Protein AF-A0A2V1ZRC2-F1 (afdb_monomer_lite)

Organism: Psychrobacter immobilis (NCBI:txid498)

pLDDT: mean 79.38, std 18.86, range [36.12, 95.5]

Radius of gyration: 24.26 Å; chains: 1; bounding box: 68×27×84 Å

Secondary structure (DSSP, 8-state):
---------------------HHHHHHHHH-EEEE-TTSEEEEEETTEEEEEEE-GGG-TT-EEEEEEEEEEE-SSEEEEEEEEEEEES-SSGGG-EEEETTTS-SSSSSSPPEEEEEEE-SSEEEETTEEEEE-

Structure (mmCIF, N/CA/C/O backbone):
data_AF-A0A2V1ZRC2-F1
#
_entry.id   AF-A0A2V1ZRC2-F1
#
loop_
_atom_site.group_PDB
_atom_site.id
_atom_site.type_symbol
_atom_site.label_atom_id
_atom_site.label_alt_id
_atom_site.label_comp_id
_atom_site.label_asym_id
_atom_site.label_entity_id
_atom_site.label_seq_id
_atom_site.pdbx_PDB_ins_code
_atom_site.Cartn_x
_atom_site.Cartn_y
_atom_site.Cartn_z
_atom_site.occupancy
_atom_site.B_iso_or_equiv
_atom_site.auth_seq_id
_atom_site.auth_comp_id
_atom_site.auth_asym_id
_atom_site.auth_atom_id
_atom_site.pdbx_PDB_model_num
ATOM 1 N N . MET A 1 1 ? -48.834 -17.817 65.077 1.00 46.25 1 MET A N 1
ATOM 2 C CA . MET A 1 1 ? -47.801 -16.809 64.755 1.00 46.25 1 MET A CA 1
ATOM 3 C C . MET A 1 1 ? -46.576 -17.528 64.219 1.00 46.25 1 MET A C 1
ATOM 5 O O . MET A 1 1 ? -45.962 -18.254 64.988 1.00 46.25 1 MET A O 1
ATOM 9 N N . ARG A 1 2 ? -46.259 -17.394 62.927 1.00 38.06 2 ARG A N 1
ATOM 10 C CA . ARG A 1 2 ? -44.921 -17.625 62.354 1.00 38.06 2 ARG A CA 1
ATOM 11 C C . ARG A 1 2 ? -44.891 -17.019 60.950 1.00 38.06 2 ARG A C 1
ATOM 13 O O . ARG A 1 2 ? -45.850 -17.151 60.199 1.00 38.06 2 ARG A O 1
ATOM 20 N N . SER A 1 3 ? -43.838 -16.247 60.727 1.00 36.94 3 SER A N 1
ATOM 21 C CA . SER A 1 3 ? -43.720 -15.146 59.778 1.00 36.94 3 SER A CA 1
ATOM 22 C C . SER A 1 3 ? -43.523 -15.571 58.325 1.00 36.94 3 SER A C 1
ATOM 24 O O . SER A 1 3 ? -42.844 -16.553 58.040 1.00 36.94 3 SER A O 1
ATOM 26 N N . TYR A 1 4 ? -44.061 -14.751 57.423 1.00 36.12 4 TYR A N 1
ATOM 27 C CA . TYR A 1 4 ? -43.762 -14.732 55.994 1.00 36.12 4 TYR A CA 1
ATOM 28 C C . TYR A 1 4 ? -42.380 -14.104 55.760 1.00 36.12 4 TYR A C 1
ATOM 30 O O . TYR A 1 4 ? -42.115 -13.013 56.264 1.00 36.12 4 TYR A O 1
ATOM 38 N N . ILE A 1 5 ? -41.516 -14.758 54.980 1.00 44.97 5 ILE A N 1
ATOM 39 C CA . ILE A 1 5 ? -40.319 -14.135 54.401 1.00 44.97 5 ILE A CA 1
ATOM 40 C C . ILE A 1 5 ? -40.609 -13.915 52.916 1.00 44.97 5 ILE A C 1
ATOM 42 O O . ILE A 1 5 ? -40.640 -14.857 52.129 1.00 44.97 5 ILE A O 1
ATOM 46 N N . ASN A 1 6 ? -40.857 -12.654 52.562 1.00 38.50 6 ASN A N 1
ATOM 47 C CA . ASN A 1 6 ? -40.873 -12.167 51.187 1.00 38.50 6 ASN A CA 1
ATOM 48 C C . ASN A 1 6 ? -39.427 -12.089 50.685 1.00 38.50 6 ASN A C 1
ATOM 50 O O . ASN A 1 6 ? -38.660 -11.249 51.154 1.00 38.50 6 ASN A O 1
ATOM 54 N N . ILE A 1 7 ? -39.057 -12.941 49.730 1.00 46.91 7 ILE A N 1
ATOM 55 C CA . ILE A 1 7 ? -37.824 -12.771 48.957 1.00 46.91 7 ILE A CA 1
ATOM 56 C C . ILE A 1 7 ? -38.174 -11.899 47.753 1.00 46.91 7 ILE A C 1
ATOM 58 O O . ILE A 1 7 ? -38.760 -12.356 46.774 1.00 46.91 7 ILE A O 1
ATOM 62 N N . LEU A 1 8 ? -37.830 -10.616 47.863 1.00 38.50 8 LEU A N 1
ATOM 63 C CA . LEU A 1 8 ? -37.812 -9.672 46.753 1.00 38.50 8 LEU A CA 1
ATOM 64 C C . LEU A 1 8 ? -36.679 -10.095 45.801 1.00 38.50 8 LEU A C 1
ATOM 66 O O . LEU A 1 8 ? -35.502 -9.949 46.126 1.00 38.50 8 LEU A O 1
ATOM 70 N N . CYS A 1 9 ? -37.019 -10.645 44.638 1.00 37.22 9 CYS A N 1
ATOM 71 C CA . CYS A 1 9 ? -36.046 -10.900 43.581 1.00 37.22 9 CYS A CA 1
ATOM 72 C C . CYS A 1 9 ? -35.842 -9.589 42.807 1.00 37.22 9 CYS A C 1
ATOM 74 O O . CYS A 1 9 ? -36.642 -9.232 41.946 1.00 37.22 9 CYS A O 1
ATOM 76 N N . ILE A 1 10 ? -34.810 -8.826 43.168 1.00 43.53 10 ILE A N 1
ATOM 77 C CA . ILE A 1 10 ? -34.375 -7.662 42.392 1.00 43.53 10 ILE A CA 1
ATOM 78 C C . ILE A 1 10 ? -33.567 -8.207 41.215 1.00 43.53 10 ILE A C 1
ATOM 80 O O . ILE A 1 10 ? -32.386 -8.526 41.345 1.00 43.53 10 ILE A O 1
ATOM 84 N N . SER A 1 11 ? -34.221 -8.360 40.067 1.00 43.06 11 SER A N 1
ATOM 85 C CA . SER A 1 11 ? -33.549 -8.657 38.805 1.00 43.06 11 SER A CA 1
ATOM 86 C C . SER A 1 11 ? -32.749 -7.427 38.378 1.00 43.06 11 SER A C 1
ATOM 88 O O . SER A 1 11 ? -33.284 -6.489 37.790 1.00 43.06 11 SER A O 1
ATOM 90 N N . ALA A 1 12 ? -31.458 -7.417 38.706 1.00 45.25 12 ALA A N 1
ATOM 91 C CA . ALA A 1 12 ? -30.505 -6.493 38.115 1.00 45.25 12 ALA A CA 1
ATOM 92 C C . ALA A 1 12 ? -30.404 -6.811 36.617 1.00 45.25 12 ALA A C 1
ATOM 94 O O . ALA A 1 12 ? -29.840 -7.831 36.219 1.00 45.25 12 ALA A O 1
ATOM 95 N N . VAL A 1 13 ? -30.991 -5.951 35.786 1.00 48.03 13 VAL A N 1
ATOM 96 C CA . VAL A 1 13 ? -30.768 -5.956 34.341 1.00 48.03 13 VAL A CA 1
ATOM 97 C C . VAL A 1 13 ? -29.321 -5.524 34.127 1.00 48.03 13 VAL A C 1
ATOM 99 O O . VAL A 1 13 ? -28.994 -4.340 34.158 1.00 48.03 13 VAL A O 1
ATOM 102 N N . ALA A 1 14 ? -28.430 -6.502 33.982 1.00 45.03 14 ALA A N 1
ATOM 103 C CA . ALA A 1 14 ? -27.079 -6.264 33.515 1.00 45.03 14 ALA A CA 1
ATOM 104 C C . ALA A 1 14 ? -27.168 -5.890 32.032 1.00 45.03 14 ALA A C 1
ATOM 106 O O . ALA A 1 14 ? -27.265 -6.755 31.163 1.00 45.03 14 ALA A O 1
ATOM 107 N N . THR A 1 15 ? -27.174 -4.592 31.738 1.00 46.88 15 THR A N 1
ATOM 108 C CA . THR A 1 15 ? -26.933 -4.093 30.385 1.00 46.88 15 THR A CA 1
ATOM 109 C C . THR A 1 15 ? -25.488 -4.433 30.031 1.00 46.88 15 THR A C 1
ATOM 111 O O . THR A 1 15 ? -24.556 -3.713 30.385 1.00 46.88 15 THR A O 1
ATOM 114 N N . ILE A 1 16 ? -25.294 -5.584 29.389 1.00 47.94 16 ILE A N 1
ATOM 115 C CA . ILE A 1 16 ? -24.018 -5.976 28.798 1.00 47.94 16 ILE A CA 1
ATOM 116 C C . ILE A 1 16 ? -23.792 -5.034 27.615 1.00 47.94 16 ILE A C 1
ATOM 118 O O . ILE A 1 16 ? -24.357 -5.216 26.538 1.00 47.94 16 ILE A O 1
ATOM 122 N N . PHE A 1 17 ? -22.986 -3.995 27.823 1.00 39.75 17 PHE A N 1
ATOM 123 C CA . PHE A 1 17 ? -22.374 -3.266 26.722 1.00 39.75 17 PHE A CA 1
ATOM 124 C C . PHE A 1 17 ? -21.360 -4.210 26.077 1.00 39.75 17 PHE A C 1
ATOM 126 O O . PHE A 1 17 ? -20.234 -4.353 26.550 1.00 39.75 17 PHE A O 1
ATOM 133 N N . PHE A 1 18 ? -21.768 -4.885 25.004 1.00 41.88 18 PHE A N 1
ATOM 134 C CA . PHE A 1 18 ? -20.814 -5.454 24.068 1.00 41.88 18 PHE A CA 1
ATOM 135 C C . PHE A 1 18 ? -20.062 -4.270 23.463 1.00 41.88 18 PHE A C 1
ATOM 137 O O . PHE A 1 18 ? -20.574 -3.576 22.587 1.00 41.88 18 PHE A O 1
ATOM 144 N N . VAL A 1 19 ? -18.848 -4.008 23.950 1.00 39.94 19 VAL A N 1
ATOM 145 C CA . VAL A 1 19 ? -17.849 -3.281 23.165 1.00 39.94 19 VAL A CA 1
ATOM 146 C C . VAL A 1 19 ? -17.494 -4.236 22.034 1.00 39.94 19 VAL A C 1
ATOM 148 O O . VAL A 1 19 ? -16.546 -5.012 22.123 1.00 39.94 19 VAL A O 1
ATOM 151 N N . GLN A 1 20 ? -18.366 -4.277 21.027 1.00 41.06 20 GLN A N 1
ATOM 152 C CA . GLN A 1 20 ? -18.140 -5.018 19.806 1.00 41.06 20 GLN A CA 1
ATOM 153 C C . GLN A 1 20 ? -16.820 -4.497 19.258 1.00 41.06 20 GLN A C 1
ATOM 155 O O . GLN A 1 20 ? -16.632 -3.296 19.055 1.00 41.06 20 GLN A O 1
ATOM 160 N N . SER A 1 21 ? -15.859 -5.403 19.171 1.00 44.31 21 SER A N 1
ATOM 161 C CA . SER A 1 21 ? -14.506 -5.160 18.713 1.00 44.31 21 SER A CA 1
ATOM 162 C C . SER A 1 21 ? -14.541 -4.653 17.273 1.00 44.31 21 SER A C 1
ATOM 164 O O . SER A 1 21 ? -14.377 -5.440 16.348 1.00 44.31 21 SER A O 1
ATOM 166 N N . ALA A 1 22 ? -14.730 -3.344 17.087 1.00 50.00 22 ALA A N 1
ATOM 167 C CA . ALA A 1 22 ? -14.728 -2.680 15.781 1.00 50.00 22 ALA A CA 1
ATOM 168 C C . ALA A 1 22 ? -13.465 -3.020 14.963 1.00 50.00 22 ALA A C 1
ATOM 170 O O . ALA A 1 22 ? -13.520 -3.111 13.741 1.00 50.00 22 ALA A O 1
ATOM 171 N N . ASN A 1 23 ? -12.358 -3.322 15.657 1.00 50.91 23 ASN A N 1
ATOM 172 C CA . ASN A 1 23 ? -11.119 -3.813 15.057 1.00 50.91 23 ASN A CA 1
ATOM 173 C C . ASN A 1 23 ? -11.253 -5.179 14.352 1.00 50.91 23 ASN A C 1
ATOM 175 O O . ASN A 1 23 ? -10.552 -5.412 13.381 1.00 50.91 23 ASN A O 1
ATOM 179 N N . ALA A 1 24 ? -12.079 -6.118 14.826 1.00 56.19 24 ALA A N 1
ATOM 180 C CA . ALA A 1 24 ? -12.174 -7.450 14.210 1.00 56.19 24 ALA A CA 1
ATOM 181 C C . ALA A 1 24 ? -13.044 -7.433 12.942 1.00 56.19 24 ALA A C 1
ATOM 183 O O . ALA A 1 24 ? -12.692 -8.058 11.939 1.00 56.19 24 ALA A O 1
ATOM 184 N N . ASP A 1 25 ? -14.132 -6.659 12.971 1.00 70.19 25 ASP A N 1
ATOM 185 C CA . ASP A 1 25 ? -15.071 -6.551 11.854 1.00 70.19 25 ASP A CA 1
ATOM 186 C C . ASP A 1 25 ? -14.424 -5.819 10.659 1.00 70.19 25 ASP A C 1
ATOM 188 O O . ASP A 1 25 ? -14.569 -6.262 9.518 1.00 70.19 25 ASP A O 1
ATOM 192 N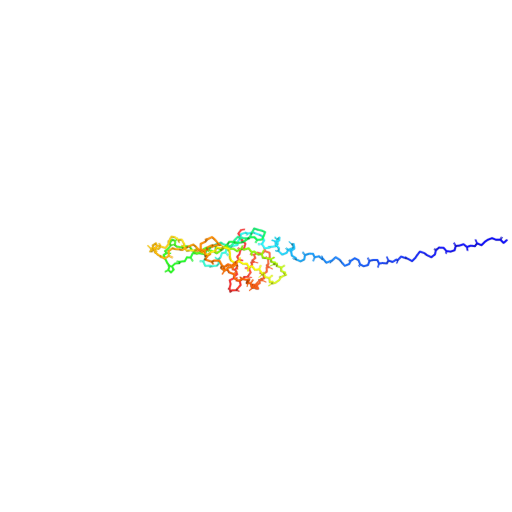 N . CYS A 1 26 ? -13.610 -4.778 10.891 1.00 79.75 26 CYS A N 1
ATOM 193 C CA . CYS A 1 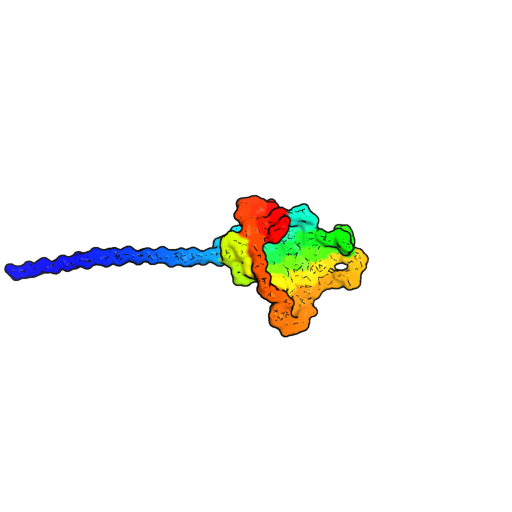26 ? -12.950 -4.046 9.802 1.00 79.75 26 CYS A CA 1
ATOM 194 C C . CYS A 1 26 ? -11.959 -4.912 9.006 1.00 79.75 26 CYS A C 1
ATOM 196 O O . CYS A 1 26 ? -12.009 -4.908 7.776 1.00 79.75 26 CYS A O 1
ATOM 198 N N . PHE A 1 27 ? -11.115 -5.722 9.661 1.00 82.62 27 PHE A N 1
ATOM 199 C CA . PHE A 1 27 ? -10.184 -6.609 8.949 1.00 82.62 27 PHE A CA 1
ATOM 200 C C . PHE A 1 27 ? -10.907 -7.645 8.094 1.00 82.62 27 PHE A C 1
ATOM 202 O O . PHE A 1 27 ? -10.472 -7.929 6.977 1.00 82.62 27 PHE A O 1
ATOM 209 N N . SER A 1 28 ? -12.013 -8.197 8.598 1.00 82.88 28 SER A N 1
ATOM 210 C CA . SER A 1 28 ? -12.808 -9.171 7.848 1.00 82.88 28 SER A CA 1
ATOM 211 C C . SER A 1 28 ? -13.429 -8.559 6.589 1.00 82.88 28 SER A C 1
ATOM 213 O O . SER A 1 28 ? -13.389 -9.179 5.530 1.00 82.88 28 SER A O 1
ATOM 215 N N . ASN A 1 29 ? -13.897 -7.311 6.678 1.00 82.50 29 ASN A N 1
ATOM 216 C CA . ASN A 1 29 ? -14.502 -6.592 5.561 1.00 82.50 29 ASN A CA 1
ATOM 217 C C . ASN A 1 29 ? -13.464 -6.181 4.507 1.00 82.50 29 ASN A C 1
ATOM 219 O O . ASN A 1 29 ? -13.726 -6.281 3.312 1.00 82.50 29 ASN A O 1
ATOM 223 N N . LEU A 1 30 ? -12.278 -5.745 4.942 1.00 86.12 30 LEU A N 1
ATOM 224 C CA . LEU A 1 30 ? -11.189 -5.322 4.056 1.00 86.12 30 LEU A CA 1
ATOM 225 C C . LEU A 1 30 ? -10.544 -6.489 3.299 1.00 86.12 30 LEU A C 1
ATOM 227 O O . LEU A 1 30 ? -10.036 -6.293 2.194 1.00 86.12 30 LEU A O 1
ATOM 231 N N . SER A 1 31 ? -10.536 -7.679 3.905 1.00 88.94 31 SER A N 1
ATOM 232 C CA . SER A 1 31 ? -9.839 -8.854 3.382 1.00 88.94 31 SER A CA 1
ATOM 233 C C . SER A 1 31 ? -10.326 -9.231 1.981 1.00 88.94 31 SER A C 1
ATOM 235 O O . SER A 1 31 ? -11.524 -9.335 1.718 1.00 88.94 31 SER A O 1
ATOM 237 N N . GLY A 1 32 ? -9.380 -9.467 1.074 1.00 90.94 32 GLY A N 1
ATOM 238 C CA . GLY A 1 32 ? -9.665 -9.785 -0.321 1.00 90.94 32 GLY A CA 1
ATOM 239 C C . GLY A 1 32 ? -8.674 -9.159 -1.295 1.00 90.94 32 GLY A C 1
ATOM 240 O O . GLY A 1 32 ? -7.711 -8.500 -0.901 1.00 90.94 32 GLY A O 1
ATOM 241 N N . SER A 1 33 ? -8.921 -9.391 -2.583 1.00 92.94 33 SER A N 1
ATOM 242 C CA . SER A 1 33 ? -8.186 -8.760 -3.679 1.00 92.94 33 SER A CA 1
ATOM 243 C C . SER A 1 33 ? -9.077 -7.740 -4.376 1.00 92.94 33 SER A C 1
ATOM 245 O O . SER A 1 33 ? -10.251 -7.998 -4.642 1.00 92.94 33 SER A O 1
ATOM 247 N N . TRP A 1 34 ? -8.503 -6.579 -4.661 1.00 93.44 34 TRP A N 1
ATOM 248 C CA . TRP A 1 34 ? -9.175 -5.429 -5.236 1.00 93.44 34 TRP A CA 1
ATOM 249 C C . TRP A 1 34 ? -8.365 -4.923 -6.431 1.00 93.44 34 TRP A C 1
ATOM 251 O O . TRP A 1 34 ? -7.151 -4.739 -6.348 1.00 93.44 34 TRP A O 1
ATOM 261 N N . GLU A 1 35 ? -9.012 -4.701 -7.562 1.00 93.94 35 GLU A N 1
ATOM 262 C CA . GLU A 1 35 ? -8.387 -4.211 -8.781 1.00 93.94 35 GLU A CA 1
ATOM 263 C C . GLU A 1 35 ? -8.146 -2.700 -8.705 1.00 93.94 35 GLU A C 1
ATOM 265 O O . GLU A 1 35 ? -9.021 -1.928 -8.307 1.00 93.94 35 GLU A O 1
ATOM 270 N N . HIS A 1 36 ? -6.938 -2.264 -9.076 1.00 88.44 36 HIS A N 1
ATOM 271 C CA . HIS A 1 36 ? -6.590 -0.845 -9.108 1.00 88.44 36 HIS A CA 1
ATOM 272 C C . HIS A 1 36 ? -7.104 -0.200 -10.408 1.00 88.44 36 HIS A C 1
ATOM 274 O O . HIS A 1 36 ? -6.800 -0.711 -11.485 1.00 88.44 36 HIS A O 1
ATOM 280 N N . PRO A 1 37 ? -7.758 0.981 -10.368 1.00 84.62 37 PRO A N 1
ATOM 281 C CA . PRO A 1 37 ? -8.317 1.631 -11.565 1.00 84.62 37 PRO A CA 1
ATOM 282 C C . PRO A 1 37 ? -7.306 2.031 -12.655 1.00 84.62 37 PRO A C 1
ATOM 284 O O . PRO A 1 37 ? -7.712 2.366 -13.761 1.00 84.62 37 PRO A O 1
ATOM 287 N N . ILE A 1 38 ? -6.001 2.024 -12.360 1.00 83.94 38 ILE A N 1
ATOM 288 C CA . ILE A 1 38 ? -4.924 2.325 -13.323 1.00 83.94 38 ILE A CA 1
ATOM 289 C C . ILE A 1 38 ? -4.063 1.085 -13.610 1.00 83.94 38 ILE A C 1
ATOM 291 O O . ILE A 1 38 ? -2.917 1.192 -14.038 1.00 83.94 38 ILE A O 1
ATOM 295 N N . GLY A 1 39 ? -4.616 -0.102 -13.357 1.00 82.62 39 GLY A N 1
ATOM 296 C CA . GLY A 1 39 ? -3.933 -1.377 -13.515 1.00 82.62 39 GLY A CA 1
ATOM 297 C C . GLY A 1 39 ? -3.117 -1.769 -12.286 1.00 82.62 39 GLY A C 1
ATOM 298 O O . GLY A 1 39 ? -2.394 -0.966 -11.690 1.00 82.62 39 GLY A O 1
ATOM 299 N N . GLY A 1 40 ? -3.232 -3.042 -11.916 1.00 86.62 40 GLY A N 1
ATOM 300 C CA . GLY A 1 40 ? -2.602 -3.605 -10.729 1.00 86.62 40 GLY A CA 1
ATOM 301 C C . GLY A 1 40 ? -3.617 -4.151 -9.729 1.00 86.62 40 GLY A C 1
ATOM 302 O O . GLY A 1 40 ? -4.805 -4.283 -10.023 1.00 86.62 40 GLY A O 1
ATOM 303 N N . THR A 1 41 ? -3.139 -4.493 -8.538 1.00 92.31 41 THR A N 1
ATOM 304 C CA . THR A 1 41 ? -3.940 -5.188 -7.526 1.00 92.31 41 THR A CA 1
ATOM 305 C C . THR A 1 41 ? -3.570 -4.714 -6.133 1.00 92.31 41 THR A C 1
ATOM 307 O O . THR A 1 41 ? -2.393 -4.565 -5.798 1.00 92.31 41 THR A O 1
ATOM 310 N N . TRP A 1 42 ? -4.589 -4.517 -5.310 1.00 91.75 42 TRP A N 1
ATOM 311 C CA . TRP A 1 42 ? -4.489 -4.339 -3.877 1.00 91.75 42 TRP A CA 1
ATOM 312 C C . TRP A 1 42 ? -5.004 -5.596 -3.187 1.00 91.75 42 TRP A C 1
ATOM 314 O O . TRP A 1 42 ? -6.154 -5.975 -3.355 1.00 91.75 42 TRP A O 1
ATOM 324 N N . ILE A 1 43 ? -4.160 -6.246 -2.400 1.00 93.50 43 ILE A N 1
ATOM 325 C CA . ILE A 1 43 ? -4.514 -7.425 -1.617 1.00 93.50 43 ILE A CA 1
ATOM 326 C C . ILE A 1 43 ? -4.478 -7.057 -0.136 1.00 93.50 43 ILE A C 1
ATOM 328 O O . ILE A 1 43 ? -3.461 -6.549 0.339 1.00 93.50 43 ILE A O 1
ATOM 332 N N . PHE A 1 44 ? -5.566 -7.323 0.581 1.00 91.19 44 PHE A N 1
ATOM 333 C CA . PHE A 1 44 ? -5.638 -7.306 2.040 1.00 91.19 44 PHE A CA 1
ATOM 334 C C . PHE A 1 44 ? -5.739 -8.743 2.554 1.00 91.19 44 PHE A C 1
ATOM 336 O O . PHE A 1 44 ? -6.637 -9.489 2.167 1.00 91.19 44 PHE A O 1
ATOM 343 N N . ASP A 1 45 ? -4.830 -9.105 3.450 1.00 89.81 45 ASP A N 1
ATOM 344 C CA . ASP A 1 45 ? -4.800 -10.378 4.162 1.00 89.81 45 ASP A CA 1
ATOM 345 C C . ASP A 1 45 ? -4.631 -10.087 5.656 1.00 89.81 45 ASP A C 1
ATOM 347 O O . ASP A 1 45 ? -3.520 -9.867 6.157 1.00 89.81 45 ASP A O 1
ATOM 351 N N . SER A 1 46 ? -5.759 -10.021 6.371 1.00 86.25 46 SER A N 1
ATOM 352 C CA . SER A 1 46 ? -5.792 -9.650 7.786 1.00 86.25 46 SER A CA 1
ATOM 353 C C . SER A 1 46 ? -5.081 -8.302 8.026 1.00 86.25 46 SER A C 1
ATOM 355 O O . SER A 1 46 ? -5.440 -7.286 7.436 1.00 86.25 46 SER A O 1
ATOM 357 N N . GLN A 1 47 ? -4.057 -8.274 8.881 1.00 88.19 47 GLN A N 1
ATOM 358 C CA . GLN A 1 47 ? -3.274 -7.080 9.212 1.00 88.19 47 GLN A CA 1
ATOM 359 C C . GLN A 1 47 ? -2.218 -6.712 8.163 1.00 88.19 47 GLN A C 1
ATOM 361 O O . GLN A 1 47 ? -1.454 -5.772 8.372 1.00 88.19 47 GLN A O 1
ATOM 366 N N . LYS A 1 48 ? -2.096 -7.454 7.065 1.00 90.19 48 LYS A N 1
ATOM 367 C CA . LYS A 1 48 ? -1.120 -7.173 6.011 1.00 90.19 48 LYS A CA 1
ATOM 368 C C . LYS A 1 48 ? -1.841 -6.742 4.755 1.00 90.19 48 LYS A C 1
ATOM 370 O O . LYS A 1 48 ? -2.899 -7.265 4.419 1.00 90.19 48 LYS A O 1
ATOM 375 N N . ALA A 1 49 ? -1.230 -5.826 4.026 1.00 90.94 49 ALA A N 1
ATOM 376 C CA . ALA A 1 49 ? -1.703 -5.493 2.704 1.00 90.94 49 ALA A CA 1
ATOM 377 C C . ALA A 1 49 ? -0.571 -5.145 1.753 1.00 90.94 49 ALA A C 1
ATOM 379 O O . ALA A 1 49 ? 0.521 -4.735 2.152 1.00 90.94 49 ALA A O 1
ATOM 380 N N . LYS A 1 50 ? -0.848 -5.371 0.475 1.00 93.50 50 LYS A N 1
ATOM 381 C CA . LYS A 1 50 ? 0.084 -5.204 -0.626 1.00 93.50 50 LYS A CA 1
ATOM 382 C C . LYS A 1 50 ? -0.627 -4.543 -1.786 1.00 93.50 50 LYS A C 1
ATOM 384 O O . LYS A 1 50 ? -1.625 -5.056 -2.277 1.00 93.50 50 LYS A O 1
ATOM 389 N N . VAL A 1 51 ? -0.064 -3.442 -2.251 1.00 92.69 51 VAL A N 1
ATOM 390 C CA . VAL A 1 51 ? -0.483 -2.746 -3.459 1.00 92.69 51 VAL A CA 1
ATOM 391 C C . VAL A 1 51 ? 0.601 -2.938 -4.503 1.00 92.69 51 VAL A C 1
ATOM 393 O O . VAL A 1 51 ? 1.771 -2.647 -4.256 1.00 92.69 51 VAL A O 1
ATOM 396 N N . VAL A 1 52 ? 0.209 -3.434 -5.669 1.00 93.56 52 VAL A N 1
ATOM 397 C CA . VAL A 1 52 ? 1.050 -3.516 -6.860 1.00 93.56 52 VAL A CA 1
ATOM 398 C C . VAL A 1 52 ? 0.394 -2.664 -7.927 1.00 93.56 52 VAL A C 1
ATOM 400 O O . VAL A 1 52 ? -0.745 -2.934 -8.293 1.00 93.56 52 VAL A O 1
ATOM 403 N N . VAL A 1 53 ? 1.101 -1.658 -8.428 1.00 92.69 53 VAL A N 1
ATOM 404 C CA . VAL A 1 53 ? 0.611 -0.759 -9.479 1.00 92.69 53 VAL A CA 1
ATOM 405 C C . VAL A 1 53 ? 1.588 -0.779 -10.642 1.00 92.69 53 VAL A C 1
ATOM 407 O O . VAL A 1 53 ? 2.807 -0.810 -10.437 1.00 92.69 53 VAL A O 1
ATOM 410 N N . ASN A 1 54 ? 1.069 -0.752 -11.864 1.00 91.50 54 ASN A N 1
ATOM 411 C CA . ASN A 1 54 ? 1.909 -0.538 -13.037 1.00 91.50 54 ASN A CA 1
ATOM 412 C C . ASN A 1 54 ? 2.515 0.871 -12.982 1.00 91.50 54 ASN A C 1
ATOM 414 O O . ASN A 1 54 ? 1.871 1.819 -12.533 1.00 91.50 54 ASN A O 1
ATOM 418 N N . SER A 1 55 ? 3.767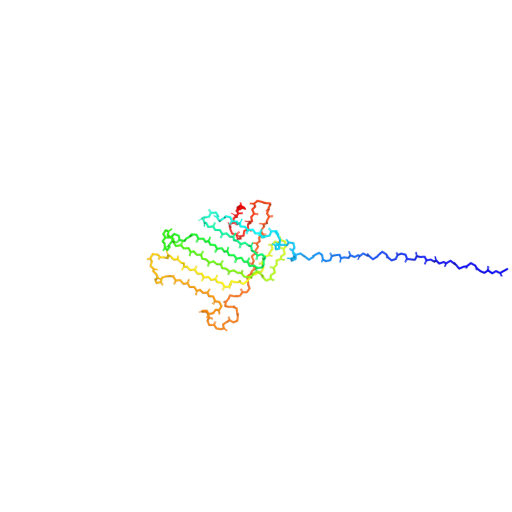 1.017 -13.414 1.00 90.75 55 SER A N 1
ATOM 419 C CA . SER A 1 55 ? 4.488 2.288 -13.335 1.00 90.75 55 SER A CA 1
ATOM 420 C C . SER A 1 55 ? 5.120 2.658 -14.670 1.00 90.75 55 SER A C 1
ATOM 422 O O . SER A 1 55 ? 6.337 2.642 -14.836 1.00 90.75 55 SER A O 1
ATOM 424 N N . GLU A 1 56 ? 4.270 3.024 -15.628 1.00 87.69 56 GLU A N 1
ATOM 425 C CA . GLU A 1 56 ? 4.665 3.309 -17.015 1.00 87.69 56 GLU A CA 1
ATOM 426 C C . GLU A 1 56 ? 5.748 4.394 -17.131 1.00 87.69 56 GLU A C 1
ATOM 428 O O . GLU A 1 56 ? 6.591 4.331 -18.025 1.00 87.69 56 GLU A O 1
ATOM 433 N N . ASN A 1 57 ? 5.809 5.317 -16.163 1.00 90.06 57 ASN A N 1
ATOM 434 C CA . ASN A 1 57 ? 6.854 6.342 -16.050 1.00 90.06 57 ASN A CA 1
ATOM 435 C C . ASN A 1 57 ? 8.285 5.770 -15.989 1.00 90.06 57 ASN A C 1
ATOM 437 O O . ASN A 1 57 ? 9.236 6.475 -16.320 1.00 90.06 57 ASN A O 1
ATOM 441 N N . TYR A 1 58 ? 8.451 4.514 -15.563 1.00 90.69 58 TYR A N 1
ATOM 442 C CA . TYR A 1 58 ? 9.745 3.831 -15.458 1.00 90.69 58 TYR A CA 1
ATOM 443 C C . TYR A 1 58 ? 9.891 2.669 -16.449 1.00 90.69 58 TYR A C 1
ATOM 445 O O . TYR A 1 58 ? 10.904 1.965 -16.425 1.00 90.69 58 TYR A O 1
ATOM 453 N N . GLY A 1 59 ? 8.907 2.470 -17.330 1.00 92.12 59 GLY A N 1
ATOM 454 C CA . GLY A 1 59 ? 8.893 1.413 -18.335 1.00 92.12 59 GLY A CA 1
ATOM 455 C C . GLY A 1 59 ? 7.571 0.649 -18.415 1.00 92.12 59 GLY A C 1
ATOM 456 O O . GLY A 1 59 ? 6.861 0.546 -17.417 1.00 92.12 59 GLY A O 1
ATOM 457 N N . PRO A 1 60 ? 7.265 0.020 -19.565 1.00 89.69 60 PRO A N 1
ATOM 458 C CA . PRO A 1 60 ? 6.012 -0.716 -19.762 1.00 89.69 60 PRO A CA 1
ATOM 459 C C . PRO A 1 60 ? 5.883 -1.974 -18.885 1.00 89.69 60 PRO A C 1
ATOM 461 O O . PRO A 1 60 ? 4.777 -2.447 -18.650 1.00 89.69 60 PRO A O 1
ATOM 464 N N . ALA A 1 61 ? 6.999 -2.525 -18.395 1.00 91.06 61 ALA A N 1
ATOM 465 C CA . ALA A 1 61 ? 7.015 -3.684 -17.497 1.00 91.06 61 ALA A CA 1
ATOM 466 C C . ALA A 1 61 ? 7.226 -3.308 -16.017 1.00 91.06 61 ALA A C 1
ATOM 468 O O . ALA A 1 61 ? 7.239 -4.196 -15.159 1.00 91.06 61 ALA A O 1
ATOM 469 N N . ALA A 1 62 ? 7.418 -2.019 -15.716 1.00 94.31 62 ALA A N 1
ATOM 470 C CA . ALA A 1 62 ? 7.795 -1.566 -14.388 1.00 94.31 62 ALA A CA 1
ATOM 471 C C . ALA A 1 62 ? 6.611 -1.629 -13.417 1.00 94.31 62 ALA A C 1
ATOM 473 O O . ALA A 1 62 ? 5.474 -1.294 -13.764 1.00 94.31 62 ALA A O 1
ATOM 474 N N . LYS A 1 63 ? 6.885 -2.033 -12.175 1.00 94.56 63 LYS A N 1
ATOM 475 C CA . LYS A 1 63 ? 5.873 -2.176 -11.122 1.00 94.56 63 LYS A CA 1
ATOM 476 C C . LYS A 1 63 ? 6.318 -1.476 -9.852 1.00 94.56 63 LYS A C 1
ATOM 478 O O . LYS A 1 63 ? 7.430 -1.700 -9.379 1.00 94.56 63 LYS A O 1
ATOM 483 N N . GLN A 1 64 ? 5.429 -0.672 -9.284 1.00 94.69 64 GLN A N 1
ATOM 484 C CA . GLN A 1 64 ? 5.578 -0.145 -7.934 1.00 94.69 64 GLN A CA 1
ATOM 485 C C . GLN A 1 64 ? 4.866 -1.069 -6.958 1.00 94.69 64 GLN A C 1
ATOM 487 O O . GLN A 1 64 ? 3.6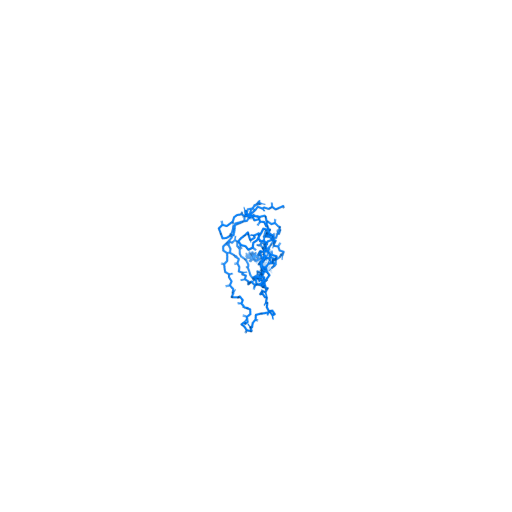91 -1.391 -7.135 1.00 94.69 64 GLN A O 1
ATOM 492 N N . ILE A 1 65 ? 5.587 -1.494 -5.928 1.00 94.31 65 ILE A N 1
ATOM 493 C CA . ILE A 1 65 ? 5.082 -2.375 -4.882 1.00 94.31 65 ILE A CA 1
ATOM 494 C C . ILE A 1 65 ? 5.149 -1.622 -3.562 1.00 94.31 65 ILE A C 1
ATOM 496 O O . ILE A 1 65 ? 6.210 -1.142 -3.170 1.00 94.31 65 ILE A O 1
ATOM 500 N N . THR A 1 66 ? 4.023 -1.545 -2.865 1.00 93.06 66 THR A N 1
ATOM 501 C CA . THR A 1 66 ? 3.941 -1.008 -1.505 1.00 93.06 66 THR A CA 1
ATOM 502 C C . THR A 1 66 ? 3.294 -2.056 -0.616 1.00 93.06 66 THR A C 1
ATOM 504 O O . THR A 1 66 ? 2.154 -2.446 -0.849 1.00 93.06 66 THR A O 1
ATOM 507 N N . GLU A 1 67 ? 4.016 -2.529 0.393 1.00 92.44 67 GLU A N 1
ATOM 508 C CA . GLU A 1 67 ? 3.495 -3.451 1.403 1.00 92.44 67 GLU A CA 1
ATOM 509 C C . GLU A 1 67 ? 3.408 -2.723 2.738 1.00 92.44 67 GLU A C 1
ATOM 511 O O . GLU A 1 67 ? 4.281 -1.923 3.088 1.00 92.44 67 GLU A O 1
ATOM 516 N N . PHE A 1 68 ? 2.348 -2.990 3.488 1.00 90.44 68 PHE A N 1
ATOM 517 C CA . PHE A 1 68 ? 2.101 -2.370 4.777 1.00 90.44 68 PHE A CA 1
ATOM 518 C C . PHE A 1 68 ? 1.511 -3.346 5.778 1.00 90.44 68 PHE A C 1
ATOM 520 O O . PHE A 1 68 ? 0.830 -4.317 5.441 1.00 90.44 68 PHE A O 1
ATOM 527 N N . LYS A 1 69 ? 1.770 -3.029 7.044 1.00 90.44 69 LYS A N 1
ATOM 528 C CA . LYS A 1 69 ? 1.149 -3.639 8.206 1.00 90.44 69 LYS A CA 1
ATOM 529 C C . LYS A 1 69 ? 0.122 -2.667 8.767 1.00 90.44 69 LYS A C 1
ATOM 531 O O . LYS A 1 69 ? 0.482 -1.597 9.252 1.00 90.44 69 LYS A O 1
ATOM 536 N N . VAL A 1 70 ? -1.139 -3.058 8.715 1.00 89.19 70 VAL A N 1
ATOM 537 C CA . VAL A 1 70 ? -2.246 -2.362 9.361 1.00 89.19 70 VAL A CA 1
ATOM 538 C C . VAL A 1 70 ? -2.131 -2.574 10.871 1.00 89.19 70 VAL A C 1
ATOM 540 O O . VAL A 1 70 ? -2.115 -3.707 11.353 1.00 89.19 70 VAL A O 1
ATOM 543 N N . THR A 1 71 ? -1.984 -1.485 11.617 1.00 89.12 71 THR A N 1
ATOM 544 C CA . THR A 1 71 ? -1.819 -1.488 13.076 1.00 89.12 71 THR A CA 1
ATOM 545 C C . THR A 1 71 ? -3.164 -1.428 13.794 1.00 89.12 71 THR A C 1
ATOM 547 O O . THR A 1 71 ? -3.324 -2.071 14.831 1.00 89.12 71 THR A O 1
ATOM 550 N N . SER A 1 72 ? -4.144 -0.726 13.225 1.00 88.62 72 SER A N 1
ATOM 551 C CA . SER A 1 72 ? -5.549 -0.750 13.645 1.00 88.62 72 SER A CA 1
ATOM 552 C C . SER A 1 72 ? -6.469 -0.310 12.505 1.00 88.62 72 SER A C 1
ATOM 554 O O . SER A 1 72 ? -6.029 0.348 11.559 1.00 88.62 72 SER A O 1
ATOM 556 N N . CYS A 1 73 ? -7.751 -0.656 12.591 1.00 87.31 73 CYS A N 1
ATOM 557 C CA . CYS A 1 73 ? -8.785 -0.067 11.748 1.00 87.31 73 CYS A CA 1
ATOM 558 C C . CYS A 1 73 ? -10.078 0.138 12.540 1.00 87.31 73 CYS A C 1
ATOM 560 O O . CYS A 1 73 ? -10.371 -0.584 13.495 1.00 87.31 73 CYS A O 1
ATOM 562 N N . ASP A 1 74 ? -10.834 1.153 12.149 1.00 86.88 74 ASP A N 1
ATOM 563 C CA . ASP A 1 74 ? -12.224 1.343 12.550 1.00 86.88 74 ASP A CA 1
ATOM 564 C C . ASP A 1 74 ? -13.121 1.318 11.301 1.00 86.88 74 ASP A C 1
ATOM 566 O O . ASP A 1 74 ? -12.726 0.766 10.282 1.00 86.88 74 ASP A O 1
ATOM 570 N N . ASN A 1 75 ? -14.334 1.869 11.364 1.00 80.69 75 ASN A N 1
ATOM 571 C CA . ASN A 1 75 ? -15.289 1.799 10.255 1.00 80.69 75 ASN A CA 1
ATOM 572 C C . ASN A 1 75 ? -14.936 2.677 9.041 1.00 80.69 75 ASN A C 1
ATOM 574 O O . ASN A 1 75 ? -15.521 2.478 7.978 1.00 80.69 75 ASN A O 1
ATOM 578 N N . ASN A 1 76 ? -14.062 3.676 9.181 1.00 86.06 76 ASN A N 1
ATOM 579 C CA . ASN A 1 76 ? -13.766 4.637 8.112 1.00 86.06 76 ASN A CA 1
ATOM 580 C C . ASN A 1 76 ? -12.295 5.074 8.046 1.00 86.06 76 ASN A C 1
ATOM 582 O O . ASN A 1 76 ? -11.926 5.891 7.196 1.00 86.06 76 ASN A O 1
ATOM 586 N N . GLN A 1 77 ? -11.446 4.547 8.921 1.00 89.94 77 GLN A N 1
ATOM 587 C CA . GLN A 1 77 ? -10.052 4.920 9.034 1.00 89.94 77 GLN A CA 1
ATOM 588 C C . GLN A 1 77 ? -9.166 3.701 9.290 1.00 89.94 77 GLN A C 1
ATOM 590 O O . GLN A 1 77 ? -9.454 2.823 10.103 1.00 89.94 77 GLN A O 1
ATOM 595 N N . LEU A 1 78 ? -8.046 3.667 8.574 1.00 90.69 78 LEU A N 1
ATOM 596 C CA . LEU A 1 78 ? -7.035 2.627 8.653 1.00 90.69 78 LEU A CA 1
ATOM 597 C C . LEU A 1 78 ? -5.715 3.240 9.126 1.00 90.69 78 LEU A C 1
ATOM 599 O O . LEU A 1 78 ? -5.216 4.191 8.522 1.00 90.69 78 LEU A O 1
ATOM 603 N N . ASN A 1 79 ? -5.146 2.685 10.195 1.00 91.94 79 ASN A N 1
ATOM 604 C CA . ASN A 1 79 ? -3.801 3.003 10.662 1.00 91.94 79 ASN A CA 1
ATOM 605 C C . ASN A 1 79 ? -2.828 1.938 10.178 1.00 91.94 79 ASN A C 1
ATOM 607 O O . ASN A 1 79 ? -3.078 0.745 10.345 1.00 91.94 79 ASN A O 1
ATOM 611 N N . TYR A 1 80 ? -1.711 2.342 9.584 1.00 90.94 80 TYR A N 1
ATOM 612 C CA . TYR A 1 80 ? -0.730 1.394 9.067 1.00 90.94 80 TYR A CA 1
ATOM 613 C C . TYR A 1 80 ? 0.688 1.946 9.046 1.00 90.94 80 TYR A C 1
ATOM 615 O O . TYR A 1 80 ? 0.916 3.154 9.042 1.00 90.94 80 TYR A O 1
ATOM 623 N N . LYS A 1 81 ? 1.644 1.024 8.940 1.00 90.56 81 LYS A N 1
ATOM 624 C CA . LYS A 1 81 ? 3.045 1.303 8.624 1.00 90.56 81 LYS A CA 1
ATOM 625 C C . LYS A 1 81 ? 3.408 0.662 7.298 1.00 90.56 81 LYS A C 1
ATOM 627 O O . LYS A 1 81 ? 3.025 -0.477 7.040 1.00 90.56 81 LYS A O 1
ATOM 632 N N . ILE A 1 82 ? 4.173 1.364 6.474 1.00 90.62 82 ILE A N 1
ATOM 633 C CA . ILE A 1 82 ? 4.773 0.812 5.262 1.00 90.62 82 ILE A CA 1
ATOM 634 C C . ILE A 1 82 ? 5.948 -0.070 5.681 1.00 90.62 82 ILE A C 1
ATOM 636 O O . ILE A 1 82 ? 6.908 0.385 6.296 1.00 90.62 82 ILE A O 1
ATOM 640 N N . THR A 1 83 ? 5.865 -1.351 5.348 1.00 89.75 83 THR A N 1
ATOM 641 C CA . THR A 1 83 ? 6.903 -2.342 5.649 1.00 89.75 83 THR A CA 1
ATOM 642 C C . THR A 1 83 ? 7.842 -2.549 4.471 1.00 89.75 83 THR A C 1
ATOM 644 O O . THR A 1 83 ? 9.001 -2.904 4.683 1.00 89.75 83 THR A O 1
ATOM 647 N N . ARG A 1 84 ? 7.367 -2.294 3.243 1.00 90.88 84 ARG A N 1
ATOM 648 C CA . ARG A 1 84 ? 8.172 -2.346 2.020 1.00 90.88 84 ARG A CA 1
ATOM 649 C C . ARG A 1 84 ? 7.702 -1.323 0.990 1.00 90.88 84 ARG A C 1
ATOM 651 O O . ARG A 1 84 ? 6.503 -1.170 0.773 1.00 90.88 84 ARG A O 1
ATOM 658 N N . ALA A 1 85 ? 8.642 -0.681 0.310 1.00 91.88 85 ALA A N 1
ATOM 659 C CA . ALA A 1 85 ? 8.402 0.084 -0.906 1.00 91.88 85 ALA A CA 1
ATOM 660 C C . ALA A 1 85 ? 9.462 -0.281 -1.948 1.00 91.88 85 ALA A C 1
ATOM 662 O O . ALA A 1 85 ? 10.655 -0.082 -1.714 1.00 91.88 85 ALA A O 1
ATOM 663 N N . ALA A 1 86 ? 9.031 -0.785 -3.100 1.00 93.75 86 ALA A N 1
ATOM 664 C CA . ALA A 1 86 ? 9.921 -1.220 -4.166 1.00 93.75 86 ALA A CA 1
ATOM 665 C C . ALA A 1 86 ? 9.468 -0.720 -5.544 1.00 93.75 86 ALA A C 1
ATOM 667 O O . ALA A 1 86 ? 8.276 -0.520 -5.790 1.00 93.75 86 ALA A O 1
ATOM 668 N N . LEU A 1 87 ? 10.434 -0.539 -6.441 1.00 95.50 87 LEU A N 1
ATOM 669 C CA . LEU A 1 87 ? 10.225 -0.367 -7.877 1.00 95.50 87 LEU A CA 1
ATOM 670 C C . LEU A 1 87 ? 10.993 -1.479 -8.577 1.00 95.50 87 LEU A C 1
ATOM 672 O O . LEU A 1 87 ? 12.210 -1.544 -8.442 1.00 95.50 87 LEU A O 1
ATOM 676 N N . GLU A 1 88 ? 10.288 -2.333 -9.310 1.00 94.81 88 GLU A N 1
ATOM 677 C CA . GLU A 1 88 ? 10.847 -3.494 -10.005 1.00 94.81 88 GLU A CA 1
ATOM 678 C C . GLU A 1 88 ? 10.689 -3.342 -11.525 1.00 94.81 88 GLU A C 1
ATOM 680 O O . GLU A 1 88 ? 9.767 -2.673 -11.996 1.00 94.81 88 GLU A O 1
ATOM 685 N N . ASN A 1 89 ? 11.568 -3.994 -12.298 1.00 93.38 89 ASN A N 1
ATOM 686 C CA . ASN A 1 89 ? 11.518 -4.071 -13.769 1.00 93.38 89 ASN A CA 1
ATOM 687 C C . ASN A 1 89 ? 11.502 -2.712 -14.498 1.00 93.38 89 ASN A C 1
ATOM 689 O O . ASN A 1 89 ? 10.911 -2.580 -15.572 1.00 93.38 89 ASN A O 1
ATOM 693 N N . ALA A 1 90 ? 12.154 -1.697 -13.926 1.00 94.44 90 ALA A N 1
ATOM 694 C CA . ALA A 1 90 ? 12.380 -0.434 -14.617 1.00 94.44 90 ALA A CA 1
ATOM 695 C C . ALA A 1 90 ? 13.288 -0.634 -15.847 1.00 94.44 90 ALA A C 1
ATOM 697 O O . ALA A 1 90 ? 14.203 -1.458 -15.822 1.00 94.44 90 ALA A O 1
ATOM 698 N N . VAL A 1 91 ? 13.081 0.160 -16.904 1.00 95.00 91 VAL A N 1
ATOM 699 C CA . VAL A 1 91 ? 13.908 0.131 -18.131 1.00 95.00 91 VAL A CA 1
ATOM 700 C C . VAL A 1 91 ? 15.381 0.368 -17.813 1.00 95.00 91 VAL A C 1
ATOM 702 O O . VAL A 1 91 ? 16.250 -0.276 -18.394 1.00 95.00 91 VAL A O 1
ATOM 705 N N . ASN A 1 92 ? 15.659 1.282 -16.881 1.00 93.25 92 ASN A N 1
ATOM 706 C CA . ASN A 1 92 ? 16.988 1.459 -16.322 1.00 93.25 92 ASN A CA 1
ATOM 707 C C . ASN A 1 92 ? 17.053 0.789 -14.936 1.00 93.25 92 ASN A C 1
ATOM 709 O O . ASN A 1 92 ? 16.446 1.302 -13.987 1.00 93.25 92 ASN A O 1
ATOM 713 N N . PRO A 1 93 ? 17.817 -0.309 -14.783 1.00 89.81 93 PRO A N 1
ATOM 714 C CA . PRO A 1 93 ? 17.951 -1.015 -13.514 1.00 89.81 93 PRO A CA 1
ATOM 715 C C . PRO A 1 93 ? 18.474 -0.143 -12.371 1.00 89.81 93 PRO A C 1
ATOM 717 O O . PRO A 1 93 ? 18.158 -0.428 -11.222 1.00 89.81 93 PRO A O 1
ATOM 720 N N . SER A 1 94 ? 19.202 0.947 -12.651 1.00 91.38 94 SER A N 1
ATOM 721 C CA . SER A 1 94 ? 19.685 1.860 -11.605 1.00 91.38 94 SER A CA 1
ATOM 722 C C . SER A 1 94 ? 18.563 2.587 -10.856 1.00 91.38 94 SER A C 1
ATOM 724 O O . SER A 1 94 ? 18.822 3.177 -9.813 1.00 91.38 94 SER A O 1
ATOM 726 N N . PHE A 1 95 ? 17.336 2.592 -11.389 1.00 90.12 95 PHE A N 1
ATOM 727 C CA . PHE A 1 95 ? 16.159 3.135 -10.707 1.00 90.12 95 PHE A CA 1
ATOM 728 C C . PHE A 1 95 ? 15.405 2.090 -9.883 1.00 90.12 95 PHE A C 1
ATOM 730 O O . PHE A 1 95 ? 14.532 2.465 -9.109 1.00 90.12 95 PHE A O 1
ATOM 737 N N . THR A 1 96 ? 15.729 0.803 -10.024 1.00 92.06 96 THR A N 1
ATOM 738 C CA . THR A 1 96 ? 15.140 -0.258 -9.200 1.00 92.06 96 THR A CA 1
ATOM 739 C C . THR A 1 96 ? 15.569 -0.052 -7.751 1.00 92.06 96 THR A C 1
ATOM 741 O O . THR A 1 96 ? 16.742 0.197 -7.471 1.00 92.06 96 THR A O 1
ATOM 744 N N . TYR A 1 97 ? 14.625 -0.151 -6.821 1.00 91.75 97 TYR A N 1
ATOM 745 C CA . TYR A 1 97 ? 14.902 -0.017 -5.393 1.00 91.75 97 TYR A CA 1
ATOM 746 C C . TYR A 1 97 ? 14.024 -0.959 -4.579 1.00 91.75 97 TYR A C 1
ATOM 748 O O . TYR A 1 97 ? 12.925 -1.308 -5.002 1.00 91.75 97 TYR A O 1
ATOM 756 N N . ASP A 1 98 ? 14.496 -1.313 -3.384 1.00 89.75 98 ASP A N 1
ATOM 757 C CA . ASP A 1 98 ? 13.727 -2.029 -2.367 1.00 89.75 98 ASP A CA 1
ATOM 758 C C . ASP A 1 98 ? 14.061 -1.454 -0.988 1.00 89.75 98 ASP A C 1
ATOM 760 O O . ASP A 1 98 ? 15.161 -1.629 -0.453 1.00 89.75 98 ASP A O 1
ATOM 764 N N . LYS A 1 99 ? 13.107 -0.710 -0.438 1.00 86.81 99 LYS A N 1
ATOM 765 C CA . LYS A 1 99 ? 13.168 -0.173 0.915 1.00 86.81 99 LYS A CA 1
ATOM 766 C C . LYS A 1 99 ? 12.315 -1.055 1.801 1.00 86.81 99 LYS A C 1
ATOM 768 O O . LYS A 1 99 ? 11.100 -1.095 1.629 1.00 86.81 99 LYS A O 1
ATOM 773 N N . ASN A 1 100 ? 12.940 -1.718 2.756 1.00 82.62 100 ASN A N 1
ATOM 774 C CA . ASN A 1 100 ? 12.278 -2.496 3.792 1.00 82.62 100 ASN A CA 1
ATOM 775 C C . ASN A 1 100 ? 12.959 -2.234 5.137 1.00 82.62 100 ASN A C 1
ATOM 777 O O . ASN A 1 100 ? 13.980 -1.553 5.194 1.00 82.62 100 ASN A O 1
ATOM 781 N N . SER A 1 101 ? 12.412 -2.799 6.215 1.00 71.81 101 SER A N 1
ATOM 782 C CA . SER A 1 101 ? 12.977 -2.652 7.564 1.00 71.81 101 SER A CA 1
ATOM 783 C C . SER A 1 101 ? 14.454 -3.046 7.686 1.00 71.81 101 SER A C 1
ATOM 785 O O . SER A 1 101 ? 15.122 -2.572 8.593 1.00 71.81 101 SER A O 1
ATOM 787 N N . GLN A 1 102 ? 14.965 -3.903 6.801 1.00 75.44 102 GLN A N 1
ATOM 788 C CA . GLN A 1 102 ? 16.337 -4.399 6.813 1.00 75.44 102 GLN A CA 1
ATOM 789 C C . GLN A 1 102 ? 17.297 -3.514 6.000 1.00 75.44 102 GLN A C 1
ATOM 791 O O . GLN A 1 102 ? 18.483 -3.469 6.314 1.00 75.44 102 GLN A O 1
ATOM 796 N N . SER A 1 103 ? 16.820 -2.833 4.951 1.00 75.44 103 SER A N 1
ATOM 797 C CA . SER A 1 103 ? 17.638 -2.011 4.042 1.00 75.44 103 SER A CA 1
ATOM 798 C C . SER A 1 103 ? 17.609 -0.508 4.352 1.00 75.44 103 SER A C 1
ATOM 800 O O . SER A 1 103 ? 18.299 0.273 3.695 1.00 75.44 103 SER A O 1
ATOM 802 N N . THR A 1 104 ? 16.842 -0.088 5.360 1.00 66.12 104 THR A N 1
ATOM 803 C CA . THR A 1 104 ? 16.773 1.297 5.849 1.00 66.12 104 THR A CA 1
ATOM 804 C C . THR A 1 104 ? 17.495 1.439 7.199 1.00 66.12 104 THR A C 1
ATOM 806 O O . THR A 1 104 ? 17.164 0.679 8.105 1.00 66.12 104 THR A O 1
ATOM 809 N N . PRO A 1 105 ? 18.431 2.396 7.377 1.00 56.09 105 PRO A N 1
ATOM 810 C CA . PRO A 1 105 ? 19.108 2.635 8.660 1.00 56.09 105 PRO A CA 1
ATOM 811 C C . PRO A 1 105 ? 18.118 2.894 9.804 1.00 56.09 105 PRO A C 1
ATOM 813 O O . PRO A 1 105 ? 17.065 3.471 9.538 1.00 56.09 105 PRO A O 1
ATOM 816 N N . ASP A 1 106 ? 18.503 2.513 11.033 1.00 48.78 106 ASP A N 1
ATOM 817 C CA . ASP A 1 106 ? 17.743 2.371 12.301 1.00 48.78 106 ASP A CA 1
ATOM 818 C C . ASP A 1 106 ? 16.888 3.568 12.793 1.00 48.78 106 ASP A C 1
ATOM 820 O O . ASP A 1 106 ? 16.844 3.898 13.981 1.00 48.78 106 ASP A O 1
ATOM 824 N N . ALA A 1 107 ? 16.131 4.221 11.920 1.00 51.03 107 ALA A N 1
ATOM 825 C CA . ALA A 1 107 ? 14.902 4.871 12.329 1.00 51.03 107 ALA A CA 1
ATOM 826 C C . ALA A 1 107 ? 13.895 3.748 12.626 1.00 51.03 107 ALA A C 1
ATOM 828 O O . ALA A 1 107 ? 13.395 3.111 11.701 1.00 51.03 107 ALA A O 1
ATOM 829 N N . PHE A 1 108 ? 13.670 3.468 13.915 1.00 45.69 108 PHE A N 1
ATOM 830 C CA . PHE A 1 108 ? 12.631 2.564 14.429 1.00 45.69 108 PHE A CA 1
ATOM 831 C C . PHE A 1 108 ? 11.364 2.654 13.569 1.00 45.69 108 PHE A C 1
ATOM 833 O O . PHE A 1 108 ? 10.730 3.703 13.561 1.00 45.69 108 PHE A O 1
ATOM 840 N N . ASP A 1 109 ? 11.022 1.581 12.848 1.00 53.94 109 ASP A N 1
ATOM 841 C CA . ASP A 1 109 ? 10.001 1.598 11.795 1.00 53.94 109 ASP A CA 1
ATOM 842 C C . ASP A 1 109 ? 10.207 2.767 10.811 1.00 53.94 109 ASP A C 1
ATOM 844 O O . ASP A 1 109 ? 9.622 3.839 10.958 1.00 53.94 109 ASP A O 1
ATOM 848 N N . TRP A 1 110 ? 11.037 2.561 9.781 1.00 68.56 110 TRP A N 1
ATOM 849 C CA . TRP A 1 110 ? 11.466 3.607 8.832 1.00 68.56 110 TRP A CA 1
ATOM 850 C C . TRP A 1 110 ? 10.325 4.444 8.237 1.00 68.56 110 TRP A C 1
ATOM 852 O O . TRP A 1 110 ? 10.529 5.574 7.785 1.00 68.56 110 TRP A O 1
ATOM 862 N N . SER A 1 111 ? 9.117 3.887 8.231 1.00 82.56 111 SER A N 1
ATOM 863 C CA . SER A 1 111 ? 7.892 4.610 7.972 1.00 82.56 111 SER A CA 1
ATOM 864 C C . SER A 1 111 ? 7.169 4.917 9.291 1.00 82.56 111 SER A C 1
ATOM 866 O O . SER A 1 111 ? 6.841 4.006 10.055 1.00 82.56 111 SER A O 1
ATOM 868 N N . LYS A 1 112 ? 6.814 6.187 9.495 1.00 86.69 112 LYS A N 1
ATOM 869 C CA . LYS A 1 112 ? 5.851 6.603 10.526 1.00 86.69 112 LYS A CA 1
ATOM 870 C C . LYS A 1 112 ? 4.502 5.879 10.382 1.00 86.69 112 LYS A C 1
ATOM 872 O O . LYS A 1 112 ? 4.200 5.340 9.320 1.00 86.69 112 LYS A O 1
ATOM 877 N N . ASP A 1 113 ? 3.671 5.936 11.419 1.00 89.19 113 ASP A N 1
ATOM 878 C CA . ASP A 1 113 ? 2.261 5.563 11.287 1.00 89.19 113 ASP A CA 1
ATOM 879 C C . ASP A 1 113 ? 1.539 6.525 10.330 1.00 89.19 113 ASP A C 1
ATOM 881 O O . ASP A 1 113 ? 1.689 7.751 10.4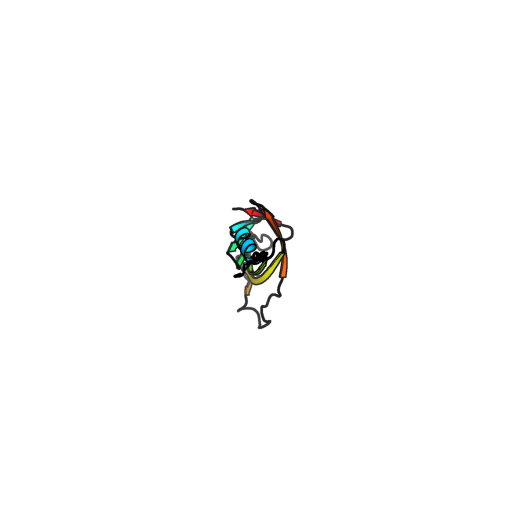00 1.00 89.19 113 ASP A O 1
ATOM 885 N N . TYR A 1 114 ? 0.757 5.949 9.424 1.00 90.88 114 TYR A N 1
ATOM 886 C CA . TYR A 1 114 ? -0.093 6.649 8.474 1.00 90.88 114 TYR A CA 1
ATOM 887 C C . TYR A 1 114 ? -1.557 6.411 8.813 1.00 90.88 114 TYR A C 1
ATOM 889 O O . TYR A 1 114 ? -1.952 5.300 9.159 1.00 90.88 114 TYR A O 1
ATOM 897 N N . LEU A 1 115 ? -2.349 7.467 8.645 1.00 93.06 115 LEU A N 1
ATOM 898 C CA . LEU A 1 115 ? -3.802 7.456 8.744 1.00 93.06 115 LEU A CA 1
ATOM 899 C C . LEU A 1 115 ? -4.378 7.544 7.337 1.00 93.06 115 LEU A C 1
ATOM 901 O O . LEU A 1 115 ? -4.087 8.494 6.607 1.00 93.06 115 LEU A O 1
ATOM 905 N N . GLN A 1 116 ? -5.212 6.581 6.972 1.00 91.94 116 GLN A N 1
ATOM 906 C CA . GLN A 1 116 ? -5.832 6.517 5.661 1.00 91.94 116 GLN A CA 1
ATOM 907 C C . GLN A 1 116 ? -7.345 6.367 5.801 1.00 91.94 116 GLN A C 1
ATOM 909 O O . GLN A 1 116 ? -7.819 5.310 6.218 1.00 91.94 116 GLN A O 1
ATOM 914 N N . PRO A 1 117 ? -8.116 7.406 5.440 1.00 91.88 117 PRO A N 1
ATOM 915 C CA . PRO A 1 117 ? -9.551 7.272 5.283 1.00 91.88 117 PRO A CA 1
ATOM 916 C C . PRO A 1 117 ? -9.864 6.221 4.225 1.00 91.88 117 PRO A C 1
ATOM 918 O O . PRO A 1 117 ? -9.204 6.182 3.174 1.00 91.88 117 PRO A O 1
ATOM 921 N N . TYR A 1 118 ? -10.878 5.412 4.496 1.00 90.12 118 TYR A N 1
ATOM 922 C CA . TYR A 1 118 ? -11.404 4.459 3.540 1.00 90.12 118 TYR A CA 1
ATOM 923 C C . TYR A 1 118 ? -12.927 4.370 3.626 1.00 90.12 118 TYR A C 1
ATOM 925 O O . TYR A 1 118 ? -13.539 4.729 4.629 1.00 90.12 118 TYR A O 1
ATOM 933 N N . GLU A 1 119 ? -13.536 3.889 2.552 1.00 91.06 119 GLU A N 1
ATOM 934 C CA . GLU A 1 119 ? -14.961 3.578 2.490 1.00 91.06 119 GLU A CA 1
ATOM 935 C C . GLU A 1 119 ? -15.110 2.223 1.810 1.00 91.06 119 GLU A C 1
ATOM 937 O O . GLU A 1 119 ? -14.484 1.986 0.776 1.00 91.06 119 GLU A O 1
ATOM 942 N N . ILE A 1 120 ? -15.895 1.322 2.395 1.00 86.94 120 ILE A N 1
ATOM 943 C CA . ILE A 1 120 ? -16.101 -0.015 1.848 1.00 86.94 120 ILE A CA 1
ATOM 944 C C . ILE A 1 120 ? -17.572 -0.247 1.527 1.00 86.94 120 ILE A C 1
ATOM 946 O O . ILE A 1 120 ? -18.460 0.093 2.305 1.00 86.94 120 ILE A O 1
ATOM 950 N N . SER A 1 121 ? -17.808 -0.831 0.360 1.00 85.81 121 SER A N 1
ATOM 951 C CA . SER A 1 121 ? -19.086 -1.376 -0.074 1.00 85.81 121 SER A CA 1
ATOM 952 C C . SER A 1 121 ? -18.908 -2.856 -0.415 1.00 85.81 121 SER A C 1
ATOM 954 O O . SER A 1 121 ? -17.785 -3.362 -0.471 1.00 85.81 121 SER A O 1
ATOM 956 N N . ASP A 1 122 ? -20.005 -3.550 -0.710 1.00 82.69 122 ASP A N 1
ATOM 957 C CA . ASP A 1 122 ? -19.974 -4.973 -1.069 1.00 82.69 122 ASP A CA 1
ATOM 958 C C . ASP A 1 122 ? -19.057 -5.289 -2.268 1.00 82.69 122 ASP A C 1
ATOM 960 O O . ASP A 1 122 ? -18.537 -6.402 -2.374 1.00 82.69 122 ASP A O 1
ATOM 964 N N . GLN A 1 123 ? -18.855 -4.323 -3.172 1.00 89.00 123 GLN A N 1
ATOM 965 C CA . GLN A 1 123 ? -18.161 -4.509 -4.454 1.00 89.00 123 GLN A CA 1
ATOM 966 C C . GLN A 1 123 ? -16.958 -3.585 -4.651 1.00 89.00 123 GLN A C 1
ATOM 968 O O . GLN A 1 123 ? -16.228 -3.723 -5.635 1.00 89.00 123 GLN A O 1
ATOM 973 N N . SER A 1 124 ? -16.731 -2.632 -3.748 1.00 91.25 124 SER A N 1
ATOM 974 C CA . SER A 1 124 ? -15.651 -1.667 -3.903 1.00 91.25 124 SER A CA 1
ATOM 975 C C . SER A 1 124 ? -15.065 -1.225 -2.579 1.00 91.25 124 SER A C 1
ATOM 977 O O . SER A 1 124 ? -15.770 -1.088 -1.583 1.00 91.25 124 SER A O 1
ATOM 979 N N . ILE A 1 125 ? -13.795 -0.858 -2.613 1.00 90.81 125 ILE A N 1
ATOM 980 C CA . ILE A 1 125 ? -13.146 -0.125 -1.538 1.00 90.81 125 ILE A CA 1
ATOM 981 C C . ILE A 1 125 ? -12.593 1.180 -2.101 1.00 90.81 125 ILE A C 1
ATOM 983 O O . ILE A 1 125 ? -11.967 1.196 -3.155 1.00 90.81 125 ILE A O 1
ATOM 987 N N . LYS A 1 126 ? -12.834 2.299 -1.430 1.00 92.31 126 LYS A N 1
ATOM 988 C CA . LYS A 1 126 ? -12.245 3.592 -1.766 1.00 92.31 126 LYS A CA 1
ATOM 989 C C . LYS A 1 126 ? -11.145 3.897 -0.774 1.00 92.31 126 LYS A C 1
ATOM 991 O O . LYS A 1 126 ? -11.398 3.945 0.425 1.00 92.31 126 LYS A O 1
ATOM 996 N N . ILE A 1 127 ? -9.940 4.132 -1.278 1.00 88.38 127 ILE A N 1
ATOM 997 C CA . ILE A 1 127 ? -8.796 4.543 -0.472 1.00 88.38 127 ILE A CA 1
ATOM 998 C C . ILE A 1 127 ? -8.084 5.699 -1.177 1.00 88.38 127 ILE A C 1
ATOM 1000 O O . ILE A 1 127 ? -7.686 5.607 -2.339 1.00 88.38 127 ILE A O 1
ATOM 1004 N N . GLY A 1 128 ? -7.943 6.819 -0.467 1.00 84.69 128 GLY A N 1
ATOM 1005 C CA . GLY A 1 128 ? -7.427 8.058 -1.040 1.00 84.69 128 GLY A CA 1
ATOM 1006 C C . GLY A 1 128 ? -8.305 8.537 -2.199 1.00 84.69 128 GLY A C 1
ATOM 1007 O O . GLY A 1 128 ? -9.519 8.685 -2.051 1.00 84.69 128 GLY A O 1
ATOM 1008 N N . ASN A 1 129 ? -7.686 8.762 -3.359 1.00 88.19 129 ASN A N 1
ATOM 1009 C CA . ASN A 1 129 ? -8.374 9.227 -4.568 1.00 88.19 129 ASN A CA 1
ATOM 1010 C C . ASN A 1 129 ? -8.854 8.087 -5.478 1.00 88.19 129 ASN A C 1
ATOM 1012 O O . ASN A 1 129 ? -9.442 8.354 -6.524 1.00 88.19 129 ASN A O 1
ATOM 1016 N N . TYR A 1 130 ? -8.599 6.831 -5.110 1.00 88.69 130 TYR A N 1
ATOM 1017 C CA . TYR A 1 130 ? -8.896 5.681 -5.952 1.00 88.69 130 TYR A CA 1
ATOM 1018 C C . TYR A 1 130 ? -10.025 4.846 -5.359 1.00 88.69 130 TYR A C 1
ATOM 1020 O O . TYR A 1 130 ? -10.108 4.641 -4.149 1.00 88.69 130 TYR A O 1
ATOM 1028 N N . THR A 1 131 ? -10.898 4.366 -6.241 1.00 92.69 131 THR A N 1
ATOM 1029 C CA . THR A 1 131 ? -11.901 3.349 -5.923 1.00 92.69 131 THR A CA 1
ATOM 1030 C C . THR A 1 131 ? -11.482 2.066 -6.614 1.00 92.69 131 THR A C 1
ATOM 1032 O O . THR A 1 131 ? -11.288 2.054 -7.827 1.00 92.69 131 THR A O 1
ATOM 1035 N N . TYR A 1 132 ? -11.302 1.023 -5.823 1.00 92.00 132 TYR A N 1
ATOM 1036 C CA . TYR A 1 132 ? -10.861 -0.297 -6.227 1.00 92.00 132 TYR A CA 1
ATOM 1037 C C . TYR A 1 132 ? -12.074 -1.216 -6.265 1.00 92.00 132 TYR A C 1
ATOM 1039 O O . TYR A 1 132 ? -12.925 -1.151 -5.375 1.00 92.00 132 TYR A O 1
ATOM 1047 N N . THR A 1 133 ? -12.162 -2.065 -7.277 1.00 93.56 133 THR A N 1
ATOM 1048 C CA . THR A 1 133 ? -13.268 -3.015 -7.445 1.00 93.56 133 THR A CA 1
ATOM 1049 C C . THR A 1 133 ? -12.858 -4.386 -6.953 1.00 93.56 133 THR A C 1
ATOM 1051 O O . THR A 1 133 ? -11.708 -4.782 -7.111 1.00 93.56 133 THR A O 1
ATOM 1054 N N . LYS A 1 134 ? -13.774 -5.120 -6.331 1.00 91.50 134 LYS A N 1
ATOM 1055 C CA . LYS A 1 134 ? -13.489 -6.479 -5.869 1.00 91.50 134 LYS A CA 1
ATOM 1056 C C . LYS A 1 134 ? 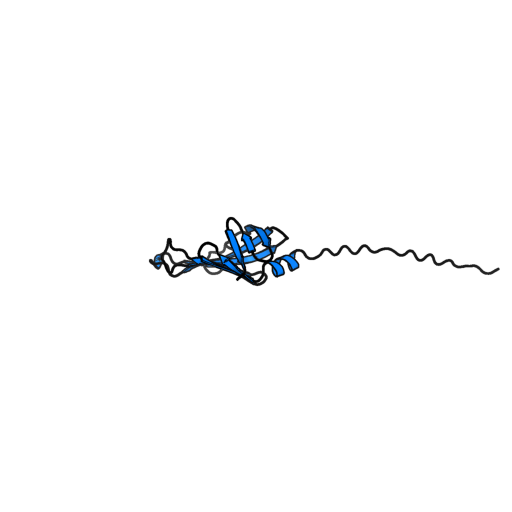-13.187 -7.390 -7.067 1.00 91.50 134 LYS A C 1
ATOM 1058 O O . LYS A 1 134 ? -13.867 -7.277 -8.086 1.00 91.50 134 LYS A O 1
ATOM 1063 N N . GLN A 1 135 ? -12.157 -8.231 -6.948 1.00 86.12 135 GLN A N 1
ATOM 1064 C CA . GLN A 1 135 ? -11.821 -9.260 -7.944 1.00 86.12 135 GLN A CA 1
ATOM 1065 C C . GLN A 1 135 ? -12.607 -10.552 -7.727 1.00 86.12 135 GLN A C 1
ATOM 1067 O O . GLN A 1 135 ? -12.911 -10.868 -6.552 1.00 86.12 135 GLN A O 1
#

Foldseek 3Di:
DDDDDDDDPPPDPPPPPPPPPQQVVVLVQQAAWWAWPQGWIWGRDRQKIKTWHQDPVQHRPKIWIWIWGFPTDGQWKTKIATQWTWIPDGPDCVPTDIDGPVPDPPPPRPGDIDIWTWHGDPFWIDTDPTIIGGD

Sequence (135 aa):
MRSYINILCISAVATIFFVQSANADCFSNLSGSWEHPIGGTWIFDSQKAKVVVNSENYGPAAKQITEFKVTSCDNNQLNYKITRAALENAVNPSFTYDKNSQSTPDAFDWSKDYLQPYEISDQSIKIGNYTYTKQ